Protein AF-A0A8S3AJX3-F1 (afdb_monomer_lite)

Structure (mmCIF, N/CA/C/O backbone):
data_AF-A0A8S3AJX3-F1
#
_entry.id   AF-A0A8S3AJX3-F1
#
loop_
_atom_site.group_PDB
_atom_site.id
_atom_site.type_symbol
_atom_site.label_atom_id
_atom_site.label_alt_id
_atom_site.label_comp_id
_atom_site.label_asym_id
_atom_site.label_entity_id
_atom_site.label_seq_id
_atom_site.pdbx_PDB_ins_code
_atom_site.Cartn_x
_atom_site.Cartn_y
_atom_site.Cartn_z
_atom_site.occupancy
_atom_site.B_iso_or_equiv
_atom_site.auth_seq_id
_atom_site.auth_comp_id
_atom_site.auth_asym_id
_atom_site.auth_atom_id
_atom_site.pdbx_PDB_model_num
ATOM 1 N N . MET A 1 1 ? -14.760 -10.774 -5.182 1.00 61.97 1 MET A N 1
ATOM 2 C CA . MET A 1 1 ? -13.369 -11.258 -5.082 1.00 61.97 1 MET A CA 1
ATOM 3 C C . MET A 1 1 ? -12.590 -10.557 -6.166 1.00 61.97 1 MET A C 1
ATOM 5 O O . MET A 1 1 ? -12.868 -10.799 -7.333 1.00 61.97 1 MET A O 1
ATOM 9 N N . VAL A 1 2 ? -11.688 -9.660 -5.782 1.00 73.62 2 VAL A N 1
ATOM 10 C CA . VAL A 1 2 ? -10.730 -9.054 -6.708 1.00 73.62 2 VAL A CA 1
ATOM 11 C C . VAL A 1 2 ? -9.680 -10.084 -7.105 1.00 73.62 2 VAL A C 1
ATOM 13 O O . VAL A 1 2 ? -9.176 -10.821 -6.256 1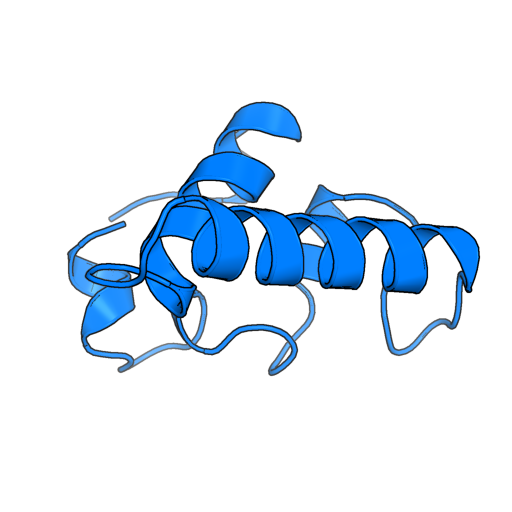.00 73.62 2 VAL A O 1
ATOM 16 N N . TYR A 1 3 ? -9.368 -10.113 -8.397 1.00 84.25 3 TYR A N 1
ATOM 17 C CA . TYR A 1 3 ? -8.306 -10.907 -9.005 1.00 84.25 3 TYR A CA 1
ATOM 18 C C . TYR A 1 3 ? -7.110 -9.976 -9.247 1.00 84.25 3 TYR A C 1
ATOM 20 O O . TYR A 1 3 ? -7.103 -9.238 -10.232 1.00 84.25 3 TYR A O 1
ATOM 28 N N . PRO A 1 4 ? -6.120 -9.911 -8.336 1.00 84.81 4 PRO A N 1
ATOM 29 C CA . PRO A 1 4 ? -5.069 -8.896 -8.402 1.00 84.81 4 PRO A CA 1
ATOM 30 C C . PRO A 1 4 ? -4.242 -8.974 -9.689 1.00 84.81 4 PRO A C 1
ATOM 32 O O . PRO A 1 4 ? -3.681 -7.980 -10.142 1.00 84.81 4 PRO A O 1
ATOM 35 N N . GLU A 1 5 ? -4.165 -10.148 -10.311 1.00 87.38 5 GLU A N 1
ATOM 36 C CA . GLU A 1 5 ? -3.510 -10.369 -11.592 1.00 87.38 5 GLU A CA 1
ATOM 37 C C . GLU A 1 5 ? -4.127 -9.548 -12.732 1.00 87.38 5 GLU A C 1
ATOM 39 O O . GLU A 1 5 ? -3.377 -9.128 -13.612 1.00 87.38 5 GLU A O 1
ATOM 44 N N . THR A 1 6 ? -5.428 -9.234 -12.681 1.00 92.00 6 THR A N 1
ATOM 45 C CA . THR A 1 6 ? -6.133 -8.479 -13.733 1.00 92.00 6 THR A CA 1
ATOM 46 C C . THR A 1 6 ? -6.077 -6.965 -13.551 1.00 92.00 6 THR A C 1
ATOM 48 O O . THR A 1 6 ? -6.473 -6.240 -14.456 1.00 92.00 6 THR A O 1
ATOM 51 N N . LEU A 1 7 ? -5.627 -6.488 -12.389 1.00 94.06 7 LEU A N 1
ATOM 52 C CA . LEU A 1 7 ? -5.547 -5.066 -12.057 1.00 94.06 7 LEU A CA 1
ATOM 53 C C . LEU A 1 7 ? -4.251 -4.430 -12.567 1.00 94.06 7 LEU A C 1
ATOM 55 O O . LEU A 1 7 ? -3.209 -5.093 -12.607 1.00 94.06 7 LEU A O 1
ATOM 59 N N . ASP A 1 8 ? -4.283 -3.144 -12.904 1.00 95.94 8 ASP A N 1
ATOM 60 C CA . ASP A 1 8 ? -3.058 -2.389 -13.172 1.00 95.94 8 ASP A CA 1
ATOM 61 C C . ASP A 1 8 ? -2.377 -1.902 -11.872 1.00 95.94 8 ASP A C 1
ATOM 63 O O . ASP A 1 8 ? -2.825 -2.180 -10.755 1.00 95.94 8 ASP A O 1
ATOM 67 N N . ASP A 1 9 ? -1.241 -1.212 -11.998 1.00 96.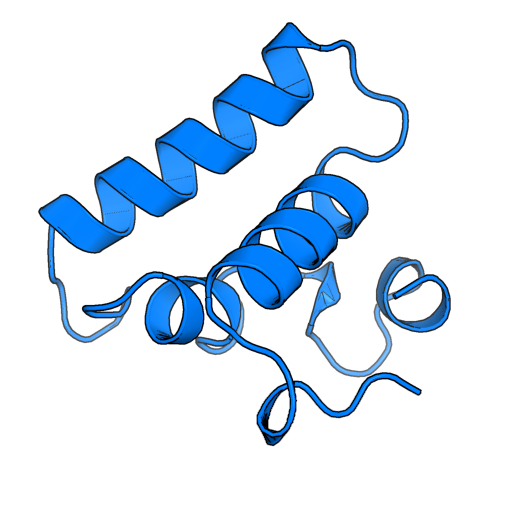12 9 ASP A N 1
ATOM 68 C CA . ASP A 1 9 ? -0.492 -0.697 -10.844 1.00 96.12 9 ASP A CA 1
ATOM 69 C C . ASP A 1 9 ? -1.287 0.344 -10.035 1.00 96.12 9 ASP A C 1
ATOM 71 O O . ASP A 1 9 ? -1.129 0.414 -8.813 1.00 96.12 9 ASP A O 1
ATOM 75 N N . VAL A 1 10 ? -2.124 1.151 -10.695 1.00 96.75 10 VAL A N 1
ATOM 76 C CA . VAL A 1 10 ? -2.922 2.206 -10.055 1.00 96.75 10 VAL A CA 1
ATOM 77 C C . VAL A 1 10 ? -4.059 1.581 -9.261 1.00 96.75 10 VAL A C 1
ATOM 79 O O . VAL A 1 10 ? -4.256 1.939 -8.099 1.00 96.75 10 VAL A O 1
ATOM 82 N N . ASP A 1 11 ? -4.746 0.604 -9.842 1.00 96.50 11 ASP A N 1
ATOM 83 C CA . ASP A 1 11 ? -5.796 -0.152 -9.175 1.00 96.50 11 ASP A CA 1
ATOM 84 C C . ASP A 1 11 ? -5.242 -0.874 -7.944 1.00 96.50 11 ASP A C 1
ATOM 86 O O . ASP A 1 11 ? -5.798 -0.757 -6.851 1.00 96.50 11 ASP A O 1
ATOM 90 N N . VAL A 1 12 ? -4.116 -1.584 -8.074 1.00 97.56 12 VAL A N 1
ATOM 91 C CA . VAL A 1 12 ? -3.500 -2.297 -6.943 1.00 97.56 12 VAL A CA 1
ATOM 92 C C . VAL A 1 12 ? -3.045 -1.327 -5.852 1.00 97.56 12 VAL A C 1
ATOM 94 O O . VAL A 1 12 ? -3.242 -1.605 -4.665 1.00 97.56 12 VAL A O 1
ATOM 97 N N . LEU A 1 13 ? -2.475 -0.177 -6.222 1.00 97.81 13 LEU A N 1
ATOM 98 C CA . LEU A 1 13 ? -2.115 0.873 -5.271 1.00 97.81 13 LEU A CA 1
ATOM 99 C C . LEU A 1 13 ? -3.347 1.378 -4.512 1.00 97.81 13 LEU A C 1
ATOM 101 O O . LEU A 1 13 ? -3.319 1.438 -3.283 1.00 97.81 13 LEU A O 1
ATOM 105 N N . ALA A 1 14 ? -4.422 1.706 -5.231 1.00 96.69 14 ALA A N 1
ATOM 106 C CA . ALA A 1 14 ? -5.653 2.233 -4.652 1.00 96.69 14 ALA A CA 1
ATOM 107 C C . ALA A 1 14 ? -6.304 1.232 -3.689 1.00 96.69 14 ALA A C 1
ATOM 109 O O . ALA A 1 14 ? -6.619 1.596 -2.557 1.00 96.69 14 ALA A O 1
ATOM 110 N N . HIS A 1 15 ? -6.425 -0.038 -4.08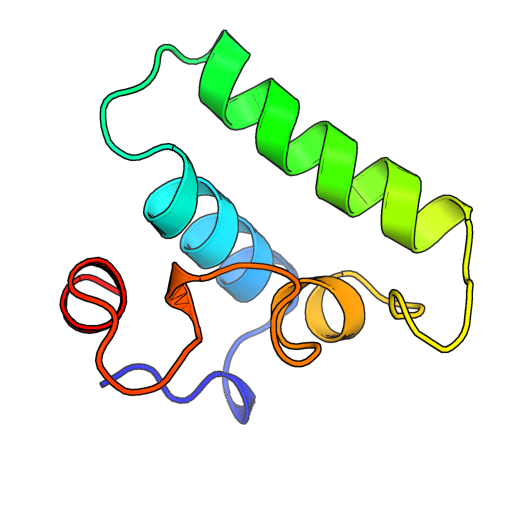8 1.00 96.56 15 HIS A N 1
ATOM 111 C CA . HIS A 1 15 ? -6.958 -1.098 -3.227 1.00 96.56 15 HIS A CA 1
ATOM 112 C C . HIS A 1 15 ? -6.085 -1.318 -1.989 1.00 96.56 15 HIS A C 1
ATOM 114 O O . HIS A 1 15 ? -6.613 -1.514 -0.900 1.00 96.56 15 HIS A O 1
ATOM 120 N N . THR A 1 16 ? -4.759 -1.231 -2.122 1.00 97.44 16 THR A N 1
ATOM 121 C CA . THR A 1 16 ? -3.848 -1.377 -0.976 1.00 97.44 16 THR A CA 1
ATOM 122 C C . THR A 1 16 ? -4.005 -0.221 0.008 1.00 97.44 16 THR A C 1
ATOM 124 O O . THR A 1 16 ? -4.148 -0.448 1.204 1.00 97.44 16 THR A O 1
ATOM 127 N N . VAL A 1 17 ? -4.027 1.025 -0.473 1.00 97.94 17 VAL A N 1
ATOM 128 C CA . VAL A 1 17 ? -4.237 2.197 0.394 1.00 97.94 17 VAL A CA 1
ATOM 129 C C . VAL A 1 17 ? -5.607 2.127 1.065 1.00 97.94 17 VAL A C 1
ATOM 131 O O . VAL A 1 17 ? -5.701 2.335 2.273 1.00 97.94 17 VAL A O 1
ATOM 134 N N . TYR A 1 18 ? -6.649 1.770 0.311 1.00 95.69 18 TYR A N 1
ATOM 135 C CA . TYR A 1 18 ? -7.987 1.576 0.856 1.00 95.69 18 TYR A CA 1
ATOM 136 C C . TYR A 1 18 ? -7.996 0.481 1.926 1.00 95.69 18 TYR A C 1
ATOM 138 O O . TYR A 1 18 ? -8.439 0.727 3.036 1.00 95.69 18 TYR A O 1
ATOM 146 N N . GLY A 1 19 ? -7.459 -0.706 1.648 1.00 95.31 19 GLY A N 1
ATOM 147 C CA . GLY A 1 19 ? -7.494 -1.842 2.571 1.00 95.31 19 GLY A CA 1
ATOM 148 C C . GLY A 1 19 ? -6.704 -1.646 3.868 1.00 95.31 19 GLY A C 1
ATOM 149 O O . GLY A 1 19 ? -7.071 -2.225 4.890 1.00 95.31 19 GLY A O 1
ATOM 150 N N . GLU A 1 20 ? -5.647 -0.838 3.844 1.00 96.50 20 GLU A N 1
ATOM 151 C CA . GLU A 1 20 ? -4.744 -0.633 4.987 1.00 96.50 20 GLU A CA 1
ATOM 152 C C . GLU A 1 20 ? -5.075 0.614 5.808 1.00 96.50 20 GLU A C 1
ATOM 154 O O . GLU A 1 20 ? -4.765 0.669 6.994 1.00 96.50 20 GLU A O 1
ATOM 159 N N . ALA A 1 21 ? -5.693 1.617 5.185 1.00 96.38 21 ALA A N 1
ATOM 160 C CA . ALA A 1 21 ? -5.980 2.909 5.803 1.00 96.38 21 ALA A CA 1
ATOM 161 C C . ALA A 1 21 ? -7.456 3.317 5.647 1.00 96.38 21 ALA A C 1
ATOM 163 O O . ALA A 1 21 ? -7.788 4.506 5.656 1.00 96.38 21 ALA A O 1
ATOM 164 N N . LEU A 1 22 ? -8.365 2.341 5.509 1.00 92.88 22 LEU A N 1
ATOM 165 C CA . LEU A 1 22 ? -9.804 2.599 5.512 1.00 92.88 22 LEU A CA 1
ATOM 166 C C . LEU A 1 22 ? -10.220 3.218 6.850 1.00 92.88 22 LEU A C 1
ATOM 168 O O . LEU A 1 22 ? -10.174 2.555 7.883 1.00 92.88 22 LEU A O 1
ATOM 172 N N . GLY A 1 23 ? -10.688 4.465 6.814 1.00 93.38 23 GLY A N 1
ATOM 173 C CA . GLY A 1 23 ? -11.106 5.211 8.006 1.00 93.38 23 GLY A CA 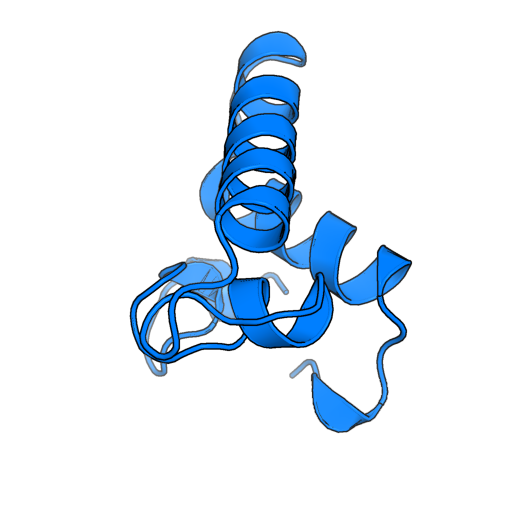1
ATOM 174 C C . GLY A 1 23 ? -10.040 6.151 8.573 1.00 93.38 23 GLY A C 1
ATOM 175 O O . GLY A 1 23 ? -10.349 6.921 9.478 1.00 93.38 23 GLY A O 1
ATOM 176 N N . GLU A 1 24 ? -8.829 6.146 8.015 1.00 97.56 24 GLU A N 1
ATOM 177 C CA . GLU A 1 24 ? -7.790 7.125 8.339 1.00 97.56 24 GLU A CA 1
ATOM 178 C C . GLU A 1 24 ? -8.017 8.461 7.617 1.00 97.56 24 GLU A C 1
ATOM 180 O O . GLU A 1 24 ? -8.736 8.544 6.612 1.00 97.56 24 GLU A O 1
ATOM 185 N N . SER A 1 25 ? -7.355 9.515 8.107 1.00 98.12 25 SER A N 1
ATOM 186 C CA . SER A 1 25 ? -7.331 10.821 7.440 1.00 98.12 25 SER A CA 1
ATOM 187 C C . SER A 1 25 ? -6.637 10.748 6.066 1.00 98.12 25 SER A C 1
ATOM 189 O O . SER A 1 25 ? -5.908 9.786 5.783 1.00 98.12 25 SER A O 1
ATOM 191 N N . PRO A 1 26 ? -6.791 11.775 5.208 1.00 97.81 26 PRO A N 1
ATOM 192 C CA . PRO A 1 26 ? -6.047 11.856 3.952 1.00 97.81 26 PRO A CA 1
ATOM 193 C C . PRO A 1 26 ? -4.531 11.693 4.139 1.00 97.81 26 PRO A C 1
ATOM 195 O O . PRO A 1 26 ? -3.879 11.007 3.356 1.00 97.81 26 PRO A O 1
ATOM 198 N N . GLU A 1 27 ? -3.962 12.253 5.208 1.00 98.31 27 GLU A N 1
ATOM 199 C CA . GLU A 1 27 ? -2.542 12.120 5.545 1.00 98.31 27 GLU A CA 1
ATOM 200 C C . GLU A 1 27 ? -2.159 10.674 5.882 1.00 98.31 27 GLU A C 1
ATOM 202 O O . GLU A 1 27 ? -1.093 10.219 5.466 1.00 98.31 27 GLU A O 1
ATOM 207 N N . GLY A 1 28 ? -3.023 9.936 6.588 1.00 98.19 28 GLY A N 1
ATOM 208 C CA . GLY A 1 28 ? -2.813 8.517 6.891 1.00 98.19 28 GLY A CA 1
ATOM 209 C C . GLY A 1 28 ? -2.812 7.650 5.630 1.00 98.19 28 GLY A C 1
ATOM 210 O O . GLY A 1 28 ? -1.923 6.818 5.438 1.00 98.19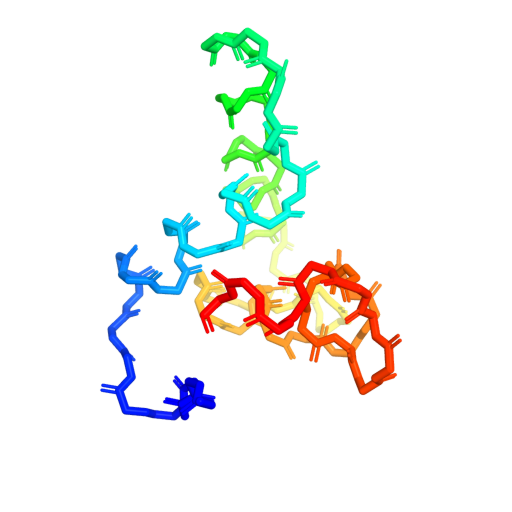 28 GLY A O 1
ATOM 211 N N . GLN A 1 29 ? -3.733 7.916 4.703 1.00 98.25 29 GLN A N 1
ATOM 212 C CA . GLN A 1 29 ? -3.769 7.246 3.399 1.00 98.25 29 GLN A CA 1
ATOM 213 C C . GLN A 1 29 ? -2.524 7.572 2.556 1.00 98.25 29 GLN A C 1
ATOM 215 O O . GLN A 1 29 ? -1.893 6.677 1.983 1.00 98.25 29 GLN A O 1
ATOM 220 N N . ILE A 1 30 ? -2.104 8.843 2.537 1.00 98.38 30 ILE A N 1
ATOM 221 C CA . ILE A 1 30 ? -0.865 9.278 1.876 1.00 98.38 30 ILE A CA 1
ATOM 222 C C . ILE A 1 30 ? 0.355 8.596 2.506 1.00 98.38 30 ILE A C 1
ATOM 224 O O . ILE A 1 30 ? 1.265 8.190 1.782 1.00 98.38 30 ILE A O 1
ATOM 228 N N . ALA A 1 31 ? 0.389 8.420 3.828 1.00 98.62 31 ALA A N 1
ATOM 229 C CA . ALA A 1 31 ? 1.490 7.742 4.502 1.00 98.62 31 ALA A CA 1
ATOM 230 C C . ALA A 1 31 ? 1.660 6.295 4.007 1.00 98.62 31 ALA A C 1
ATOM 232 O O . ALA A 1 31 ? 2.789 5.884 3.722 1.00 98.62 31 ALA A O 1
ATOM 233 N N . VAL A 1 32 ? 0.567 5.547 3.805 1.00 98.44 32 VAL A N 1
ATOM 234 C CA . VAL A 1 32 ? 0.618 4.197 3.209 1.00 98.44 32 VAL A CA 1
ATOM 235 C C . VAL A 1 32 ? 1.157 4.240 1.775 1.00 98.44 32 VAL A C 1
ATOM 237 O O . VAL A 1 32 ? 2.068 3.478 1.434 1.00 98.44 32 VAL A O 1
ATOM 240 N N . ALA A 1 33 ? 0.687 5.177 0.946 1.00 98.50 33 ALA A N 1
ATOM 241 C CA . ALA A 1 33 ? 1.200 5.349 -0.415 1.00 98.50 33 ALA A CA 1
ATOM 242 C C . ALA A 1 33 ? 2.711 5.670 -0.434 1.00 98.50 33 ALA A C 1
ATOM 244 O O . ALA A 1 33 ? 3.471 5.131 -1.246 1.00 98.50 33 ALA A O 1
ATOM 245 N N . LEU A 1 34 ? 3.186 6.493 0.508 1.00 98.62 34 LEU A N 1
ATOM 246 C CA . LEU A 1 34 ? 4.607 6.799 0.674 1.00 98.62 34 LEU A CA 1
ATOM 247 C C . LEU A 1 34 ? 5.416 5.572 1.111 1.00 98.62 34 LEU A C 1
ATOM 249 O O . LEU A 1 34 ? 6.542 5.400 0.639 1.00 98.62 34 LEU A O 1
ATOM 253 N N . VAL A 1 35 ? 4.865 4.694 1.956 1.00 98.50 35 VAL A N 1
ATOM 254 C CA . VAL A 1 35 ? 5.501 3.411 2.308 1.00 98.50 35 VAL A CA 1
ATOM 255 C C . VAL A 1 35 ? 5.696 2.547 1.063 1.00 98.50 35 VAL A C 1
ATOM 257 O O . VAL A 1 35 ? 6.801 2.040 0.857 1.00 98.50 35 VAL A O 1
ATOM 260 N N . ILE A 1 36 ? 4.677 2.421 0.207 1.00 98.62 36 ILE A N 1
ATOM 261 C CA . ILE A 1 36 ? 4.757 1.658 -1.050 1.00 98.62 36 ILE A CA 1
ATOM 262 C C . ILE A 1 36 ? 5.856 2.236 -1.944 1.00 98.62 36 ILE A C 1
ATOM 264 O O . ILE A 1 36 ? 6.790 1.521 -2.316 1.00 98.62 36 ILE A O 1
ATOM 268 N N . ARG A 1 37 ? 5.827 3.551 -2.192 1.00 98.56 37 ARG A N 1
ATOM 269 C CA . ARG A 1 37 ? 6.855 4.258 -2.973 1.00 98.56 37 ARG A CA 1
ATOM 270 C C . ARG A 1 37 ? 8.263 4.022 -2.417 1.00 98.56 37 ARG A C 1
ATOM 272 O O . ARG A 1 37 ? 9.190 3.730 -3.169 1.00 98.56 37 ARG A O 1
ATOM 279 N N . ASN A 1 38 ? 8.438 4.130 -1.101 1.00 98.56 38 ASN A N 1
ATOM 280 C CA . ASN A 1 38 ? 9.738 3.953 -0.455 1.00 98.56 38 ASN A CA 1
ATOM 281 C C . ASN A 1 38 ? 10.237 2.501 -0.560 1.00 98.56 38 ASN A C 1
ATOM 283 O O . ASN A 1 38 ? 11.437 2.279 -0.720 1.00 98.56 38 ASN A O 1
ATOM 287 N N . ARG A 1 39 ? 9.342 1.505 -0.493 1.00 98.44 39 ARG A N 1
ATOM 288 C CA . ARG A 1 39 ? 9.683 0.086 -0.695 1.00 98.44 39 ARG A CA 1
ATOM 289 C C . ARG A 1 39 ? 10.112 -0.188 -2.139 1.00 98.44 39 ARG A C 1
ATOM 291 O O . ARG A 1 39 ? 11.141 -0.838 -2.319 1.00 98.44 39 ARG A O 1
ATOM 298 N N . VAL A 1 40 ? 9.401 0.371 -3.125 1.00 98.19 40 VAL A N 1
ATOM 299 C CA . VAL A 1 40 ? 9.780 0.310 -4.551 1.00 98.19 40 VAL A CA 1
ATOM 300 C C . VAL A 1 40 ? 11.176 0.899 -4.755 1.00 98.19 40 VAL A C 1
ATOM 302 O O . VAL A 1 40 ? 12.059 0.213 -5.261 1.00 98.19 40 VAL A O 1
ATOM 305 N N . ALA A 1 41 ? 11.414 2.123 -4.271 1.00 98.06 41 ALA A N 1
ATOM 306 C CA . ALA A 1 41 ? 12.713 2.790 -4.383 1.00 98.06 41 ALA A CA 1
ATOM 307 C C . ALA A 1 41 ? 13.854 1.998 -3.721 1.00 98.06 41 ALA A C 1
ATOM 309 O O . ALA A 1 41 ? 14.993 2.025 -4.180 1.00 98.06 41 ALA A O 1
ATOM 310 N N . LYS A 1 42 ? 13.554 1.266 -2.642 1.00 97.44 42 LYS A N 1
ATOM 311 C CA . LYS A 1 42 ? 14.528 0.421 -1.947 1.00 97.44 42 LYS A CA 1
ATOM 312 C C . LYS A 1 42 ? 14.860 -0.863 -2.715 1.00 97.44 42 LYS A C 1
ATOM 314 O O . LYS A 1 42 ? 15.939 -1.413 -2.503 1.00 97.44 42 LYS A O 1
ATOM 319 N N . GLY A 1 43 ? 13.937 -1.373 -3.536 1.00 93.38 43 GLY A N 1
ATOM 320 C CA . GLY A 1 43 ? 14.162 -2.467 -4.490 1.00 93.38 43 GLY A CA 1
ATOM 321 C C . GLY A 1 43 ? 14.659 -3.793 -3.899 1.00 93.38 43 GLY A C 1
ATOM 322 O O . GLY A 1 43 ? 15.257 -4.601 -4.612 1.00 93.38 43 GLY A O 1
ATOM 323 N N . ARG A 1 44 ? 14.471 -4.042 -2.593 1.00 94.31 44 ARG A N 1
ATOM 324 C CA . ARG A 1 44 ? 14.923 -5.292 -1.954 1.00 94.31 44 ARG A CA 1
ATOM 325 C C . ARG A 1 44 ? 14.051 -6.459 -2.414 1.00 94.31 44 ARG A C 1
ATOM 327 O O . ARG A 1 44 ? 12.830 -6.354 -2.428 1.00 94.31 44 ARG A O 1
ATOM 334 N N . ASN A 1 45 ? 14.664 -7.614 -2.681 1.00 90.69 45 ASN A N 1
ATOM 335 C CA . ASN A 1 45 ? 13.961 -8.802 -3.195 1.00 90.69 45 ASN A CA 1
ATOM 336 C C . ASN A 1 45 ? 12.761 -9.251 -2.337 1.00 90.69 45 ASN A C 1
ATOM 338 O O . ASN A 1 45 ? 11.779 -9.767 -2.874 1.00 90.69 45 ASN A O 1
ATOM 342 N N . TYR A 1 46 ? 12.826 -9.060 -1.017 1.00 91.88 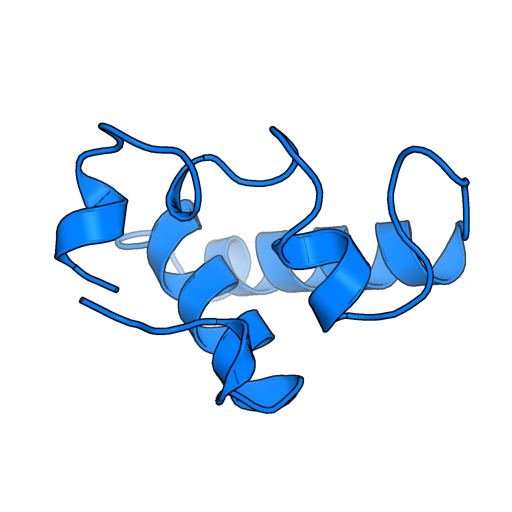46 TYR A N 1
ATOM 343 C CA . TYR A 1 46 ? 11.737 -9.408 -0.101 1.00 91.88 46 TYR A CA 1
ATOM 344 C C . TYR A 1 46 ? 10.649 -8.325 0.009 1.00 91.88 46 TYR A C 1
ATOM 346 O O . TYR A 1 46 ? 9.602 -8.602 0.576 1.00 91.88 46 TYR A O 1
ATOM 354 N N . LEU A 1 47 ? 10.878 -7.125 -0.536 1.00 94.69 47 LEU A N 1
ATOM 355 C CA . LEU A 1 47 ? 9.899 -6.036 -0.577 1.00 94.69 47 LEU A CA 1
ATOM 356 C C . LEU A 1 47 ? 9.151 -5.984 -1.908 1.00 94.69 47 LEU A C 1
ATOM 358 O O . LEU A 1 47 ? 7.969 -5.702 -1.887 1.00 94.69 47 LEU A O 1
ATOM 362 N N . GLY A 1 48 ? 9.817 -6.264 -3.032 1.00 94.69 48 GLY A N 1
ATOM 363 C CA . GLY A 1 48 ? 9.274 -6.053 -4.381 1.00 94.69 48 GLY A CA 1
ATOM 364 C C . GLY A 1 48 ? 10.065 -4.993 -5.152 1.00 94.69 48 GLY A C 1
ATOM 365 O O . GLY A 1 48 ? 10.931 -4.323 -4.583 1.00 94.69 48 GLY A O 1
ATOM 366 N N . LYS A 1 49 ? 9.816 -4.887 -6.463 1.00 95.06 49 LYS A N 1
ATOM 367 C CA . LYS A 1 49 ? 10.537 -3.967 -7.367 1.00 95.06 49 LYS A CA 1
ATOM 368 C C . LYS A 1 49 ? 9.618 -3.014 -8.131 1.00 95.06 49 LYS A C 1
ATOM 370 O O . LYS A 1 49 ? 10.080 -1.968 -8.570 1.00 95.06 49 LYS A O 1
ATOM 375 N N . THR A 1 50 ? 8.342 -3.357 -8.261 1.00 96.88 50 THR A N 1
ATOM 376 C CA . THR A 1 50 ? 7.280 -2.524 -8.842 1.00 96.88 50 THR A CA 1
ATOM 377 C C . THR A 1 50 ? 6.201 -2.245 -7.797 1.00 96.88 50 THR A C 1
ATOM 379 O O . THR A 1 50 ? 6.222 -2.833 -6.712 1.00 96.88 50 THR A O 1
ATOM 382 N N . ILE A 1 51 ? 5.258 -1.350 -8.099 1.00 97.69 51 ILE A N 1
ATOM 383 C CA . ILE A 1 51 ? 4.141 -1.041 -7.195 1.00 97.69 51 ILE A CA 1
ATOM 384 C C . ILE A 1 51 ? 3.329 -2.307 -6.922 1.00 97.69 51 ILE A C 1
ATOM 386 O O . ILE A 1 51 ? 3.159 -2.686 -5.760 1.00 97.69 51 ILE A O 1
ATOM 390 N N . LYS A 1 52 ? 2.897 -2.995 -7.984 1.00 96.88 52 LYS A N 1
ATOM 391 C CA . LYS A 1 52 ? 2.127 -4.233 -7.878 1.00 96.88 52 LYS A CA 1
ATOM 392 C C . LYS A 1 52 ? 2.900 -5.345 -7.176 1.00 96.88 52 LYS A C 1
ATOM 394 O O . LYS A 1 52 ? 2.338 -5.990 -6.292 1.00 96.88 52 LYS A O 1
ATOM 399 N N . ASP A 1 53 ? 4.194 -5.507 -7.465 1.00 96.56 53 ASP A N 1
ATOM 400 C CA . ASP A 1 53 ? 5.031 -6.471 -6.742 1.00 96.56 53 ASP A CA 1
ATOM 401 C C . ASP A 1 53 ? 5.067 -6.170 -5.247 1.00 96.56 53 ASP A C 1
ATOM 403 O O . ASP A 1 53 ? 4.960 -7.092 -4.452 1.00 96.56 53 ASP A O 1
ATOM 407 N N . VAL A 1 54 ? 5.245 -4.901 -4.861 1.00 98.12 54 VAL A N 1
ATOM 408 C CA . VAL A 1 54 ? 5.342 -4.487 -3.455 1.00 98.12 54 VAL A CA 1
ATOM 409 C C . VAL A 1 54 ? 4.034 -4.710 -2.709 1.00 98.12 54 VAL A C 1
ATOM 411 O O . VAL A 1 54 ? 4.052 -5.191 -1.576 1.00 98.12 54 VAL A O 1
ATOM 414 N N . CYS A 1 55 ? 2.912 -4.368 -3.337 1.00 97.69 55 CYS A N 1
ATOM 415 C CA . CYS A 1 55 ? 1.590 -4.500 -2.739 1.00 97.69 55 CYS A CA 1
ATOM 416 C C . CYS A 1 55 ? 1.189 -5.968 -2.552 1.00 97.69 55 CYS A C 1
ATOM 418 O O . CYS A 1 55 ? 0.724 -6.349 -1.481 1.00 97.69 55 CYS A O 1
ATOM 420 N N . LEU A 1 56 ? 1.423 -6.804 -3.569 1.00 95.94 56 LEU A N 1
ATOM 421 C CA . LEU A 1 56 ? 0.996 -8.208 -3.584 1.00 95.94 56 LEU A CA 1
ATOM 422 C C . LEU A 1 56 ? 2.029 -9.173 -2.993 1.00 95.94 56 LEU A C 1
ATOM 424 O O . LEU A 1 56 ? 1.782 -10.379 -2.904 1.00 95.94 56 LEU A O 1
ATOM 428 N N . LYS A 1 57 ? 3.203 -8.676 -2.592 1.00 95.69 57 LYS A N 1
ATOM 429 C CA . LYS A 1 57 ? 4.221 -9.502 -1.947 1.00 95.69 57 LYS A CA 1
ATOM 430 C C . LYS A 1 57 ? 3.655 -10.082 -0.642 1.00 95.69 57 LYS A C 1
ATOM 432 O O . LYS A 1 57 ? 3.106 -9.324 0.163 1.00 95.69 57 LYS A O 1
ATOM 437 N N . PRO A 1 58 ? 3.838 -11.391 -0.377 1.00 93.69 58 PRO A N 1
ATOM 438 C CA . PRO A 1 58 ? 3.295 -12.022 0.819 1.00 93.69 58 PRO A CA 1
ATOM 439 C C . PRO A 1 58 ? 3.616 -11.244 2.098 1.00 93.69 58 PRO A C 1
ATOM 441 O O . PRO A 1 58 ? 4.771 -10.879 2.347 1.00 93.69 58 PRO A O 1
ATOM 444 N N . TYR A 1 59 ? 2.573 -11.005 2.896 1.00 91.94 59 TYR A N 1
ATOM 445 C CA . TYR A 1 59 ? 2.634 -10.355 4.207 1.00 91.94 59 TYR A CA 1
ATOM 446 C C . TYR A 1 59 ? 3.112 -8.894 4.213 1.00 91.94 59 TYR A C 1
ATOM 448 O O . TYR A 1 59 ? 3.374 -8.357 5.287 1.00 91.94 59 TYR A O 1
ATOM 456 N N . GLN A 1 60 ? 3.241 -8.232 3.056 1.00 96.25 60 GLN A N 1
ATOM 457 C CA . GLN A 1 60 ? 3.610 -6.810 3.027 1.00 96.25 60 GLN A CA 1
ATOM 458 C C . GLN A 1 60 ? 2.448 -5.875 3.361 1.00 96.25 60 GLN A C 1
ATOM 460 O O . GLN A 1 60 ? 2.707 -4.800 3.911 1.00 96.25 60 GLN A O 1
ATOM 465 N N . PHE A 1 61 ? 1.222 -6.292 3.041 1.00 96.56 61 PHE A N 1
ATOM 466 C CA . PHE A 1 61 ? -0.036 -5.604 3.329 1.00 96.56 61 PHE A CA 1
ATOM 467 C C . PHE A 1 61 ? -1.101 -6.658 3.633 1.00 96.56 61 PHE A C 1
ATOM 469 O O . PHE A 1 61 ? -1.242 -7.633 2.887 1.00 96.56 61 PHE A O 1
ATOM 476 N N . SER A 1 62 ? -1.779 -6.527 4.772 1.00 94.50 62 SER A N 1
ATOM 477 C CA . SER A 1 62 ? -2.658 -7.580 5.275 1.00 94.50 62 SER A CA 1
ATOM 478 C C . SER A 1 62 ? -3.940 -7.704 4.466 1.00 94.50 62 SER A C 1
ATOM 480 O O . SER A 1 62 ? -4.439 -8.817 4.316 1.00 94.50 62 SER A O 1
ATOM 482 N N . CYS A 1 63 ? -4.403 -6.617 3.844 1.00 94.62 63 CYS A N 1
ATOM 483 C CA . CYS A 1 63 ? -5.607 -6.606 3.016 1.00 94.62 63 CYS A CA 1
ATOM 484 C C . CYS A 1 63 ? -5.568 -7.599 1.835 1.00 94.62 63 CYS A C 1
ATOM 486 O O . CYS A 1 63 ? -6.617 -8.021 1.353 1.00 94.62 63 CYS A O 1
ATOM 488 N N . TRP A 1 64 ? -4.385 -8.051 1.398 1.00 94.00 64 TRP A N 1
ATOM 489 C CA . TRP A 1 64 ? -4.238 -9.077 0.356 1.00 94.00 64 TRP A CA 1
ATOM 490 C C . TRP A 1 64 ? -4.165 -10.514 0.891 1.00 94.00 64 TRP A C 1
ATOM 492 O O . TRP A 1 64 ? -4.282 -11.466 0.112 1.00 94.00 64 TRP A O 1
ATOM 502 N N . ASN A 1 65 ? -4.009 -10.704 2.204 1.00 90.62 65 ASN A N 1
ATOM 503 C CA . ASN A 1 65 ? -3.876 -12.023 2.816 1.00 90.62 65 ASN A CA 1
ATOM 504 C C . ASN A 1 65 ? -5.216 -12.771 2.862 1.00 90.62 65 ASN A C 1
ATOM 506 O O . ASN A 1 65 ? -6.280 -12.212 3.133 1.00 90.62 65 ASN A O 1
ATOM 510 N N . LEU A 1 66 ? -5.164 -14.088 2.654 1.00 85.69 66 LEU A N 1
ATOM 511 C CA . LEU A 1 66 ? -6.318 -14.966 2.853 1.00 85.69 66 LEU A CA 1
ATOM 512 C C . LEU A 1 66 ? -6.824 -14.851 4.302 1.00 85.69 66 LEU A C 1
ATOM 514 O O . LEU A 1 66 ? -6.050 -15.019 5.239 1.00 85.69 66 LEU A O 1
ATOM 518 N N . GLY A 1 67 ? -8.123 -14.592 4.471 1.00 82.25 67 GLY A N 1
ATOM 519 C CA . GLY A 1 67 ? -8.770 -14.493 5.784 1.00 82.25 67 GLY A CA 1
ATOM 520 C C . GLY A 1 67 ? -8.763 -13.101 6.422 1.00 82.25 67 GLY A C 1
ATOM 521 O O . GLY A 1 67 ? -9.408 -12.928 7.451 1.00 82.25 67 GLY A O 1
ATOM 522 N N . ASP A 1 68 ? -8.105 -12.106 5.820 1.00 84.25 68 ASP A N 1
ATOM 523 C CA . ASP A 1 68 ? -8.189 -10.723 6.295 1.00 84.25 68 ASP A CA 1
ATOM 524 C C . ASP A 1 68 ? -9.599 -10.144 6.052 1.00 84.25 68 ASP A C 1
ATOM 526 O O . ASP A 1 68 ? -10.201 -10.334 4.989 1.00 84.25 68 ASP A O 1
ATOM 530 N N . ALA A 1 69 ? -10.149 -9.451 7.053 1.00 81.06 69 ALA A N 1
ATOM 531 C CA . ALA A 1 69 ? -11.499 -8.891 6.993 1.00 81.06 69 ALA A CA 1
ATOM 532 C C . ALA A 1 69 ? -11.631 -7.769 5.948 1.00 81.06 69 ALA A C 1
ATOM 534 O O . ALA A 1 69 ? -12.703 -7.587 5.367 1.00 81.06 69 ALA A O 1
ATOM 535 N N . ASN A 1 70 ? -10.553 -7.029 5.680 1.00 82.44 70 ASN A N 1
ATOM 536 C CA . ASN A 1 70 ? -10.530 -5.985 4.664 1.00 82.44 70 ASN A CA 1
ATOM 537 C C . ASN A 1 70 ? -10.413 -6.562 3.255 1.00 82.44 70 ASN A C 1
ATOM 539 O O . ASN A 1 70 ? -10.906 -5.937 2.323 1.00 82.44 70 ASN A O 1
ATOM 543 N N . ARG A 1 71 ? -9.901 -7.788 3.087 1.00 81.06 71 ARG A N 1
ATOM 544 C CA . ARG A 1 71 ? -9.847 -8.447 1.772 1.00 81.06 71 ARG A CA 1
ATOM 545 C C . ARG A 1 71 ? -11.217 -8.666 1.136 1.00 81.06 71 ARG A C 1
ATOM 547 O O . ARG A 1 71 ? -11.331 -8.702 -0.080 1.00 81.06 71 ARG A O 1
ATOM 554 N N . GLN A 1 72 ? -12.259 -8.835 1.949 1.00 79.75 72 GLN A N 1
ATOM 555 C CA . GLN A 1 72 ? -13.636 -8.976 1.459 1.00 79.75 72 GLN A CA 1
ATOM 556 C C . GLN A 1 72 ? -14.213 -7.655 0.933 1.00 79.75 72 GLN A C 1
ATOM 558 O O . GLN A 1 72 ? -15.211 -7.672 0.218 1.00 79.75 72 GLN A O 1
ATOM 563 N N . LYS A 1 73 ? -13.602 -6.531 1.322 1.00 79.69 73 LYS A N 1
ATOM 564 C CA . LYS A 1 73 ? -13.987 -5.172 0.934 1.00 79.69 73 LYS A CA 1
ATOM 565 C C . LYS A 1 73 ? -13.182 -4.657 -0.262 1.00 79.69 73 LYS A C 1
ATOM 567 O O . LYS A 1 73 ? -13.505 -3.579 -0.749 1.00 79.69 73 LYS A O 1
ATOM 572 N N . LEU A 1 74 ? -12.138 -5.391 -0.666 1.00 80.81 74 LEU A N 1
ATOM 573 C CA . LEU A 1 74 ? -11.390 -5.151 -1.895 1.00 80.81 74 LEU A CA 1
ATOM 574 C C . LEU A 1 74 ? -12.196 -5.649 -3.094 1.00 80.81 74 LEU A C 1
ATOM 576 O O . LEU A 1 74 ? -12.639 -6.828 -3.086 1.00 80.81 74 LEU A O 1
#

Foldseek 3Di:
DDDLVPDDLVRLLVLQLCLQQVVHDPVSSVVSSVVLVVLLVVCDPQQANGSSRNSCRPPNGCLNDPPDPSVVVD

InterPro domains:
  IPR011105 Cell wall hydrolase, SleB [PF07486] (23-70)
  IPR042047 Cell wall hydrolase SleB, domain 1 [G3DSA:1.10.10.2520] (7-74)

Secondary structure (DSSP, 8-state):
---GGGS-HHHHHHHHHHHHHTTS-HHHHHHHHHHHHHHHHH--TTT-SSHHHHHHSTTSSGGGSTT-TTGGG-

Radius of gyration: 11.49 Å; chains: 1; bounding box: 29×27×22 Å

pLDDT: mean 93.3, std 6.94, range [61.97, 98.62]

Organism: NCBI:txid392030

Sequence (74 aa):
MVYPETLDDVDVLAHTVYGEALGESPEGQIAVALVIRNRVAKGRNYLGKTIKDVCLKPYQFSCWNLGDANRQKL